Protein AF-A0A7Y5MQQ9-F1 (afdb_monomer)

pLDDT: mean 70.07, std 12.41, range [30.88, 85.69]

Foldseek 3Di:
DPPDDQPDDPVVVVVCCVVQVPDPQKDKDDPVSCCVVANDPHPDDPIDMAGHAPDDDDVCPPPPDDDDPDDADGDPDPDPVNDDDDDDDDPLCPDDPPDDDDPVVVVVVVVVSPPD

Structure (mmCIF, N/CA/C/O backbone):
data_AF-A0A7Y5MQQ9-F1
#
_entry.id   AF-A0A7Y5MQQ9-F1
#
loop_
_atom_site.group_PDB
_atom_site.id
_atom_site.type_symbol
_atom_site.label_atom_id
_atom_site.label_alt_id
_atom_site.label_comp_id
_atom_site.label_asym_id
_atom_site.label_entity_id
_atom_site.label_seq_id
_atom_site.pdbx_PDB_ins_code
_atom_site.Cartn_x
_atom_site.Cartn_y
_atom_site.Cartn_z
_atom_site.occupancy
_atom_site.B_iso_or_equiv
_atom_site.auth_seq_id
_a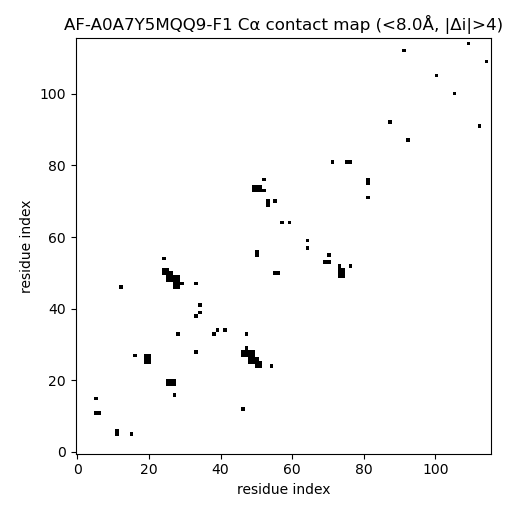tom_site.auth_comp_id
_atom_site.auth_asym_id
_atom_site.auth_atom_id
_atom_site.pdbx_PDB_model_num
ATOM 1 N N . SER A 1 1 ? -13.754 5.312 27.650 1.00 37.84 1 SER A N 1
ATOM 2 C CA . SER A 1 1 ? -13.977 5.168 26.198 1.00 37.84 1 SER A CA 1
ATOM 3 C C . SER A 1 1 ? -14.453 3.748 25.937 1.00 37.84 1 SER A C 1
ATOM 5 O O . SER A 1 1 ? -13.748 2.805 26.267 1.00 37.84 1 SER A O 1
ATOM 7 N N . ASN A 1 2 ? -15.689 3.591 25.457 1.00 30.88 2 ASN A N 1
ATOM 8 C CA . ASN A 1 2 ? -16.357 2.298 25.262 1.00 30.88 2 ASN A CA 1
ATOM 9 C C . ASN A 1 2 ? -15.970 1.663 23.914 1.00 30.88 2 ASN A C 1
ATOM 11 O O . ASN A 1 2 ? -16.808 1.533 23.031 1.00 30.88 2 ASN A O 1
ATOM 15 N N . PHE A 1 3 ? -14.718 1.237 23.748 1.00 37.38 3 PHE A N 1
ATOM 16 C CA . PHE A 1 3 ? -14.369 0.319 22.655 1.00 37.38 3 PHE A CA 1
ATOM 17 C C . PHE A 1 3 ? -14.642 -1.115 23.124 1.00 37.38 3 PHE A C 1
ATOM 19 O O . PHE A 1 3 ? -13.735 -1.876 23.453 1.00 37.38 3 PHE A O 1
ATOM 26 N N . GLY A 1 4 ? -15.931 -1.435 23.270 1.00 35.31 4 GLY A N 1
ATOM 27 C CA . GLY A 1 4 ? -16.397 -2.785 23.570 1.00 35.31 4 GLY A CA 1
ATOM 28 C C . GLY A 1 4 ? -16.095 -3.706 22.392 1.00 35.31 4 GLY A C 1
ATOM 29 O O . GLY A 1 4 ? -16.374 -3.360 21.249 1.00 35.31 4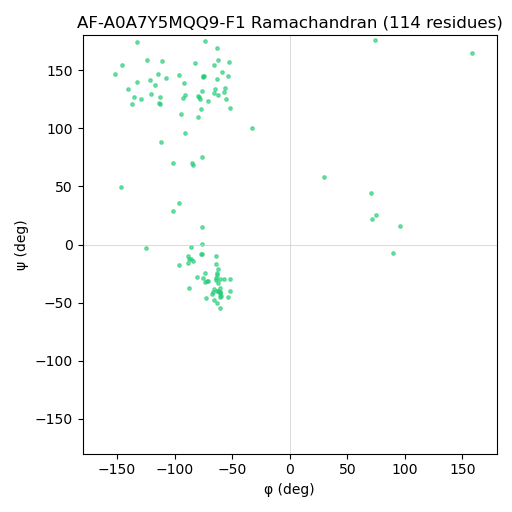 GLY A O 1
ATOM 30 N N . GLN A 1 5 ? -15.493 -4.857 22.681 1.00 43.50 5 GLN A N 1
ATOM 31 C CA . GLN A 1 5 ? -15.155 -5.886 21.703 1.00 43.50 5 GLN A CA 1
ATOM 32 C C . GLN A 1 5 ? -16.380 -6.261 20.855 1.00 43.50 5 GLN A C 1
ATOM 34 O O . GLN A 1 5 ? -17.364 -6.780 21.380 1.00 43.50 5 GLN A O 1
ATOM 39 N N . ILE A 1 6 ? -16.308 -6.021 19.545 1.00 46.91 6 ILE A N 1
ATOM 40 C CA . ILE A 1 6 ? -17.306 -6.491 18.585 1.00 46.91 6 ILE A CA 1
ATOM 41 C C . ILE A 1 6 ? -16.832 -7.857 18.081 1.00 46.91 6 ILE A C 1
ATOM 43 O O . ILE A 1 6 ? -15.981 -7.942 17.200 1.00 46.91 6 ILE A O 1
ATOM 47 N N . TRP A 1 7 ? -17.341 -8.932 18.681 1.00 40.16 7 TRP A N 1
ATOM 48 C CA . TRP A 1 7 ? -17.120 -10.293 18.195 1.00 40.16 7 TRP A CA 1
ATOM 49 C C . TRP A 1 7 ? -18.274 -10.713 17.281 1.00 40.16 7 TRP A C 1
ATOM 51 O O . TRP A 1 7 ? -19.393 -10.881 17.749 1.00 40.16 7 TRP A O 1
ATOM 61 N N . ALA A 1 8 ? -17.957 -10.878 15.993 1.00 42.06 8 ALA A N 1
ATOM 62 C CA . ALA A 1 8 ? -18.537 -11.822 15.029 1.00 42.06 8 ALA A CA 1
ATOM 63 C C . ALA A 1 8 ? -20.016 -12.251 15.209 1.00 42.06 8 ALA A C 1
ATOM 65 O O . ALA A 1 8 ? -20.307 -13.444 15.274 1.00 42.06 8 ALA A O 1
ATOM 66 N N . ASP A 1 9 ? -20.961 -11.308 15.220 1.00 46.31 9 ASP A N 1
ATOM 67 C CA . ASP A 1 9 ? -22.369 -11.576 14.892 1.00 46.31 9 ASP A CA 1
ATOM 68 C C . ASP A 1 9 ? -22.696 -10.973 13.504 1.00 46.31 9 ASP A C 1
ATOM 70 O O . ASP A 1 9 ? -22.183 -9.908 13.171 1.00 46.31 9 ASP A O 1
ATOM 74 N N . PRO A 1 10 ? -23.529 -11.596 12.655 1.00 46.25 10 PRO A N 1
ATOM 75 C CA . PRO A 1 10 ? -23.913 -11.030 11.356 1.00 46.25 10 PRO A CA 1
ATOM 76 C C . PRO A 1 10 ? -24.562 -9.632 11.432 1.00 46.25 10 PRO A C 1
ATOM 78 O O . PRO A 1 10 ? -24.378 -8.820 10.528 1.00 46.25 10 PRO A O 1
ATOM 81 N N . ASN A 1 11 ? -25.257 -9.298 12.528 1.00 50.16 11 ASN A N 1
ATOM 8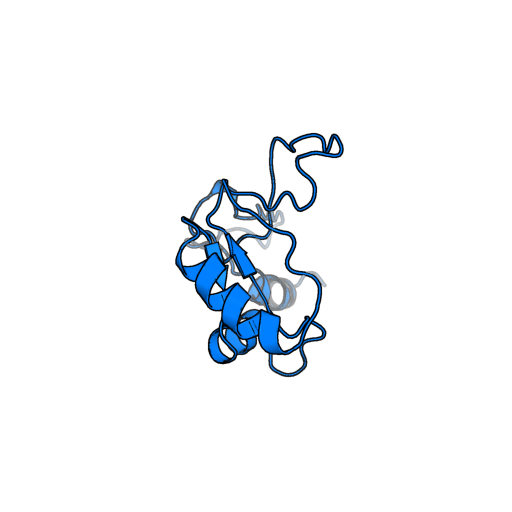2 C CA . ASN A 1 11 ? -25.775 -7.946 12.794 1.00 50.16 11 ASN A CA 1
ATOM 83 C C . ASN A 1 11 ? -24.686 -6.969 13.269 1.00 50.16 11 ASN A C 1
ATOM 85 O O . ASN A 1 11 ? -24.916 -5.761 13.360 1.00 50.16 11 ASN A O 1
ATOM 89 N N . SER A 1 12 ? -23.483 -7.468 13.551 1.00 56.59 12 SER A N 1
ATOM 90 C CA . SER A 1 12 ? -22.341 -6.658 13.951 1.00 56.59 12 SER A CA 1
ATOM 91 C C . SER A 1 12 ? -21.765 -5.873 12.782 1.00 56.59 12 SER A C 1
ATOM 93 O O . SER A 1 12 ? -21.205 -4.817 13.028 1.00 56.59 12 SER A O 1
ATOM 95 N N . LEU A 1 13 ? -21.941 -6.303 11.525 1.00 56.28 13 LEU A N 1
ATOM 96 C CA . LEU A 1 13 ? -21.454 -5.553 10.357 1.00 56.28 13 LEU A CA 1
ATOM 97 C C . LEU A 1 13 ? -22.075 -4.151 10.274 1.00 56.28 13 LEU A C 1
ATOM 99 O O . LEU A 1 13 ? -21.350 -3.174 10.104 1.00 56.28 13 LEU A O 1
ATOM 103 N N . GLY A 1 14 ? -23.388 -4.024 10.497 1.00 58.88 14 GLY A N 1
ATOM 104 C CA . GLY A 1 14 ? -24.061 -2.718 10.539 1.00 58.88 14 GLY A CA 1
ATOM 105 C C . GLY A 1 14 ? -23.537 -1.817 11.663 1.00 58.88 14 GLY A C 1
ATOM 106 O O . GLY A 1 14 ? -23.296 -0.632 11.450 1.00 58.88 14 GLY A O 1
ATOM 107 N N . ARG A 1 15 ? -23.265 -2.397 12.839 1.00 61.81 15 ARG A N 1
ATOM 108 C CA . ARG A 1 15 ? -22.672 -1.674 13.979 1.00 61.81 15 ARG A CA 1
ATOM 109 C C . ARG A 1 15 ? -21.200 -1.334 13.751 1.00 61.81 15 ARG A C 1
ATOM 111 O O . ARG A 1 15 ? -20.731 -0.316 14.238 1.00 61.81 15 ARG A O 1
ATOM 118 N N . ILE A 1 16 ? -20.468 -2.159 13.005 1.00 63.94 16 ILE A N 1
ATOM 119 C CA . ILE A 1 16 ? -19.088 -1.882 12.608 1.00 63.94 16 ILE A CA 1
ATOM 120 C C . ILE A 1 16 ? -19.062 -0.694 11.643 1.00 63.94 16 ILE A C 1
ATOM 122 O O . ILE A 1 16 ? -18.249 0.196 11.840 1.00 63.94 16 ILE A O 1
ATOM 126 N N . HIS A 1 17 ? -19.979 -0.603 10.675 1.00 62.25 17 HIS A N 1
ATOM 127 C CA . HIS A 1 17 ? -20.083 0.587 9.822 1.00 62.25 17 HIS A CA 1
ATOM 128 C C . HIS A 1 17 ? -20.381 1.864 10.618 1.00 62.25 17 HIS A C 1
ATOM 130 O O . HIS A 1 17 ? -19.766 2.894 10.353 1.00 62.25 17 HIS A O 1
ATOM 136 N N . GLU A 1 18 ? -21.268 1.794 11.612 1.00 64.44 18 GLU A N 1
ATOM 137 C CA . GLU A 1 18 ? -21.578 2.919 12.504 1.00 64.44 18 GLU A CA 1
ATOM 138 C C . GLU A 1 18 ? -20.346 3.346 13.324 1.00 64.44 18 GLU A C 1
ATOM 140 O O . GLU A 1 18 ? -19.938 4.503 13.282 1.00 64.44 18 GLU A O 1
ATOM 145 N N . VAL A 1 19 ? -19.677 2.393 13.982 1.00 67.56 19 VAL A N 1
ATOM 146 C CA . VAL A 1 19 ? -18.484 2.658 14.805 1.00 67.56 19 VAL A CA 1
ATOM 147 C C . VAL A 1 19 ? -17.294 3.135 13.965 1.00 67.56 19 VAL A C 1
ATOM 149 O O . VAL A 1 19 ? -16.541 4.004 14.402 1.00 67.56 19 VAL A O 1
ATOM 152 N N . LEU A 1 20 ? -17.102 2.589 12.760 1.00 68.44 20 LEU A N 1
ATOM 153 C CA . LEU A 1 20 ? -16.032 3.017 11.854 1.00 68.44 20 LEU A CA 1
ATOM 154 C C . LEU A 1 20 ? -16.334 4.375 11.212 1.00 68.44 20 LEU A C 1
ATOM 156 O O . LEU A 1 20 ? -15.400 5.134 10.988 1.00 68.44 20 LEU A O 1
ATOM 160 N N . GLY A 1 21 ? -17.604 4.707 10.958 1.00 64.19 21 GLY A N 1
ATOM 161 C CA . GLY A 1 21 ? -18.008 6.024 10.455 1.00 64.19 21 GLY A CA 1
ATOM 162 C C . GLY A 1 21 ? -17.693 7.164 11.428 1.00 64.19 21 GLY A C 1
ATOM 163 O O . GLY A 1 21 ? -17.454 8.293 11.005 1.00 64.19 21 GLY A O 1
ATOM 164 N N . GLU A 1 22 ? -17.633 6.866 12.726 1.00 67.06 22 GLU A N 1
ATOM 165 C CA . GLU A 1 22 ? -17.216 7.808 13.770 1.00 67.06 22 GLU A CA 1
ATOM 166 C C . GLU A 1 22 ? -15.694 7.810 14.014 1.00 67.06 22 GLU A C 1
ATOM 168 O O . GLU A 1 22 ? -15.153 8.737 14.628 1.00 67.06 22 GLU A O 1
ATOM 173 N N . ALA A 1 23 ? -14.977 6.785 13.542 1.00 71.00 23 ALA A N 1
ATOM 174 C CA . ALA A 1 23 ? -13.542 6.650 13.738 1.00 71.00 23 ALA A CA 1
ATOM 175 C C . ALA A 1 23 ? -12.770 7.534 12.747 1.00 71.00 23 ALA A C 1
ATOM 177 O O . ALA A 1 23 ? -12.699 7.274 11.547 1.00 71.00 23 ALA A O 1
ATOM 178 N N . ARG A 1 24 ? -12.141 8.593 13.268 1.00 74.38 24 ARG A N 1
ATOM 179 C CA . ARG A 1 24 ? -11.319 9.506 12.465 1.00 74.38 24 ARG A CA 1
ATOM 180 C C . ARG A 1 24 ? -10.193 8.752 11.752 1.00 74.38 24 ARG A C 1
ATOM 182 O O . ARG A 1 24 ? -9.433 8.029 12.391 1.00 74.38 24 ARG A O 1
ATOM 189 N N . GLY A 1 25 ? -10.061 9.001 10.451 1.00 73.94 25 GLY A N 1
ATOM 190 C CA . GLY A 1 25 ? -9.006 8.430 9.617 1.00 73.94 25 GLY A CA 1
ATOM 191 C C . GLY A 1 25 ? -9.181 6.942 9.333 1.00 73.94 25 GLY A C 1
ATOM 192 O O . GLY A 1 25 ? -8.209 6.258 9.031 1.00 73.94 25 GLY A O 1
ATOM 193 N N . VAL A 1 26 ? -10.403 6.424 9.451 1.00 79.44 26 VAL A N 1
ATOM 194 C CA . VAL A 1 26 ? -10.755 5.049 9.105 1.00 79.44 26 VAL A CA 1
ATOM 195 C C . VAL A 1 26 ? -11.844 5.069 8.040 1.00 7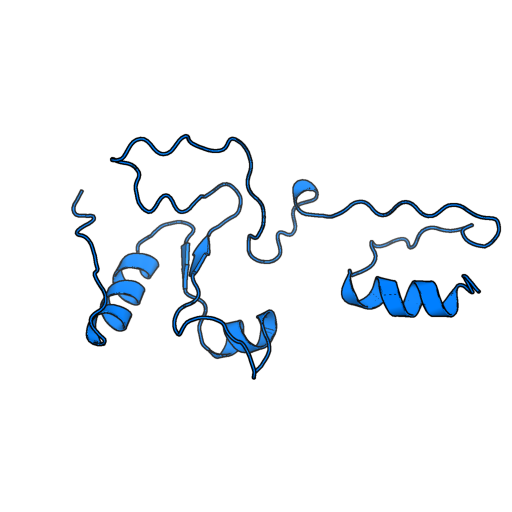9.44 26 VAL A C 1
ATOM 197 O O . VAL A 1 26 ? -12.727 5.921 8.039 1.00 79.44 26 VAL A O 1
ATOM 200 N N . THR A 1 27 ? -11.769 4.150 7.086 1.00 77.81 27 THR A N 1
ATOM 201 C CA . THR A 1 27 ? -12.736 4.037 5.995 1.00 77.81 27 THR A CA 1
ATOM 202 C C . THR A 1 27 ? -13.075 2.574 5.781 1.00 77.81 27 THR A C 1
ATOM 204 O O . THR A 1 27 ? -12.199 1.759 5.496 1.00 77.81 27 THR A O 1
ATOM 207 N N . ALA A 1 28 ? -14.355 2.234 5.918 1.00 76.56 28 ALA A N 1
ATOM 208 C CA . ALA A 1 28 ? -14.867 0.961 5.436 1.00 76.56 28 ALA A CA 1
ATOM 209 C C . ALA A 1 28 ? -15.055 1.065 3.919 1.00 76.56 28 ALA A C 1
ATOM 211 O O . ALA A 1 28 ? -15.718 1.988 3.445 1.00 76.56 28 ALA A O 1
ATOM 212 N N . LEU A 1 29 ? -14.456 0.149 3.164 1.00 72.38 29 LEU A N 1
ATOM 213 C CA . LEU A 1 29 ? -14.649 0.083 1.720 1.00 72.38 29 LEU A CA 1
ATOM 214 C C . LEU A 1 29 ? -15.974 -0.619 1.433 1.00 72.38 29 LEU A C 1
ATOM 216 O O . LEU A 1 29 ? -16.217 -1.715 1.942 1.00 72.38 29 LEU A O 1
ATOM 220 N N . ASP A 1 30 ? -16.823 0.008 0.622 1.00 70.25 30 ASP A N 1
ATOM 221 C CA . ASP A 1 30 ? -18.022 -0.647 0.109 1.00 70.25 30 ASP A CA 1
ATOM 222 C C . ASP A 1 30 ? -17.675 -1.684 -0.976 1.00 70.25 30 ASP A C 1
ATOM 224 O O . ASP A 1 30 ? -16.520 -1.853 -1.376 1.00 70.25 30 ASP A O 1
ATOM 228 N N . THR A 1 31 ? -18.686 -2.415 -1.448 1.00 64.88 31 THR A N 1
ATOM 229 C CA . THR A 1 31 ? -18.505 -3.475 -2.448 1.00 64.88 31 THR A CA 1
ATOM 230 C C . THR A 1 31 ? -17.963 -2.949 -3.780 1.00 64.88 31 THR A C 1
ATOM 232 O O . THR A 1 31 ? -17.185 -3.655 -4.416 1.00 64.88 31 THR A O 1
ATOM 235 N N . ALA A 1 32 ? -18.318 -1.724 -4.182 1.00 64.69 32 ALA A N 1
ATOM 236 C CA . ALA A 1 32 ? -17.859 -1.134 -5.438 1.00 64.69 32 ALA A CA 1
ATOM 237 C C . ALA A 1 32 ? -16.378 -0.741 -5.349 1.00 64.69 32 ALA A C 1
ATOM 239 O O . ALA A 1 32 ? -15.580 -1.122 -6.202 1.00 64.69 32 ALA A O 1
ATOM 240 N N . ALA A 1 33 ? -15.977 -0.083 -4.260 1.00 67.19 33 ALA A N 1
ATOM 241 C CA . ALA A 1 33 ? -14.575 0.186 -3.979 1.00 67.19 33 ALA A CA 1
ATOM 242 C C . ALA A 1 33 ? -13.785 -1.128 -3.848 1.00 67.19 33 ALA A C 1
ATOM 244 O O . ALA A 1 33 ? -12.704 -1.264 -4.408 1.00 67.19 33 ALA A O 1
ATOM 245 N N . ARG A 1 34 ? -14.325 -2.144 -3.166 1.00 69.12 34 ARG A N 1
ATOM 246 C CA . ARG A 1 34 ? -13.677 -3.460 -3.054 1.00 69.12 34 ARG A CA 1
ATOM 247 C C . ARG A 1 34 ? -13.331 -4.053 -4.422 1.00 69.12 34 ARG A C 1
ATOM 249 O O . ARG A 1 34 ? -12.232 -4.575 -4.583 1.00 69.12 34 ARG A O 1
ATOM 256 N N . GLU A 1 35 ? -14.250 -3.993 -5.378 1.00 72.56 35 GLU A N 1
ATOM 257 C CA . GLU A 1 35 ? -14.033 -4.534 -6.723 1.00 72.56 35 GLU A CA 1
ATOM 258 C C . GLU A 1 35 ? -12.958 -3.759 -7.491 1.00 72.56 35 GLU A C 1
ATOM 260 O O . GLU A 1 35 ? -1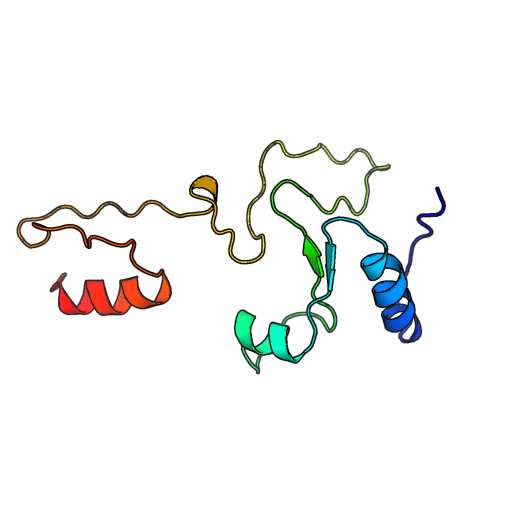2.089 -4.389 -8.096 1.00 72.56 35 GLU A O 1
ATOM 265 N N . ASP A 1 36 ? -12.939 -2.429 -7.383 1.00 74.31 36 ASP A N 1
ATOM 266 C CA . ASP A 1 36 ? -11.900 -1.587 -7.992 1.00 74.31 36 ASP A CA 1
ATOM 267 C C . ASP A 1 36 ? -10.493 -1.913 -7.463 1.00 74.31 36 ASP A C 1
ATOM 269 O O . ASP A 1 36 ? -9.513 -1.890 -8.210 1.00 74.31 36 ASP A O 1
ATOM 273 N N . TRP A 1 37 ? -10.380 -2.226 -6.170 1.00 70.31 37 TRP A N 1
ATOM 274 C CA . TRP A 1 37 ? -9.093 -2.476 -5.516 1.00 70.31 37 TRP A CA 1
ATOM 275 C C . TRP A 1 37 ? -8.614 -3.926 -5.617 1.00 70.31 37 TRP A C 1
ATOM 277 O O . TRP A 1 37 ? -7.413 -4.170 -5.741 1.00 70.31 37 TRP A O 1
ATOM 287 N N . PHE A 1 38 ? -9.533 -4.887 -5.529 1.00 74.31 38 PHE A N 1
ATOM 288 C CA . PHE A 1 38 ? -9.209 -6.298 -5.303 1.00 74.31 38 PHE A CA 1
ATOM 289 C C . PHE A 1 38 ? -9.781 -7.247 -6.362 1.00 74.31 38 PHE A C 1
ATOM 291 O O . PHE A 1 38 ? -9.520 -8.450 -6.302 1.00 74.31 38 PHE A O 1
ATOM 298 N N . GLY A 1 39 ? -10.545 -6.731 -7.327 1.00 72.00 39 GLY A N 1
ATOM 299 C CA . GLY A 1 39 ? -11.250 -7.530 -8.323 1.00 72.00 39 GLY A CA 1
ATOM 300 C C . GLY A 1 39 ? -12.482 -8.255 -7.768 1.00 72.00 39 GLY A C 1
ATOM 301 O O . GLY A 1 39 ? -12.792 -8.218 -6.576 1.00 72.00 39 GLY A O 1
ATOM 302 N N . THR A 1 40 ? -13.208 -8.933 -8.658 1.00 67.25 40 THR A N 1
ATOM 303 C CA . THR A 1 40 ? -14.490 -9.595 -8.353 1.00 67.25 40 THR A CA 1
ATOM 304 C C . THR A 1 40 ? -14.331 -10.962 -7.680 1.00 67.25 40 THR A C 1
ATOM 306 O O . THR A 1 40 ? -15.193 -11.364 -6.903 1.00 67.25 40 THR A O 1
ATOM 309 N N . GLU A 1 41 ? -13.220 -11.667 -7.923 1.00 65.75 41 GLU A N 1
ATOM 310 C CA . GLU A 1 41 ? -12.920 -13.005 -7.369 1.00 65.75 41 GLU A CA 1
ATOM 311 C C . GLU A 1 41 ? -12.050 -12.945 -6.105 1.00 65.75 41 GLU A C 1
ATOM 313 O O . GLU A 1 41 ? -11.142 -13.749 -5.888 1.00 65.75 41 GLU A O 1
ATOM 318 N N . SER A 1 42 ? -12.268 -11.929 -5.281 1.00 60.47 42 SER A N 1
ATOM 319 C CA . SER A 1 42 ? -11.342 -11.620 -4.205 1.00 60.47 42 SER A CA 1
ATOM 320 C C . SER A 1 42 ? -11.543 -12.562 -3.005 1.00 60.47 42 SER A C 1
ATOM 322 O O . SER A 1 42 ? -12.649 -12.715 -2.490 1.00 60.47 42 SER A O 1
ATOM 324 N N . ALA A 1 43 ? -10.464 -13.209 -2.548 1.00 69.44 43 ALA A N 1
ATOM 325 C CA . ALA A 1 43 ? -10.454 -14.091 -1.370 1.00 69.44 43 ALA A CA 1
ATOM 326 C C . ALA A 1 43 ? -10.473 -13.316 -0.034 1.00 69.44 43 ALA A C 1
ATOM 328 O O . ALA A 1 43 ? -10.125 -13.858 1.017 1.00 69.44 43 ALA A O 1
ATOM 329 N N . TYR A 1 44 ? -10.804 -12.025 -0.079 1.00 68.69 44 TYR A N 1
ATOM 330 C CA . TYR A 1 44 ? -10.834 -11.158 1.091 1.00 68.69 44 TYR A CA 1
ATOM 331 C C . TYR A 1 44 ? -12.154 -11.328 1.845 1.00 68.69 44 TYR A C 1
ATOM 333 O O . TYR A 1 44 ? -13.158 -11.761 1.284 1.00 68.69 44 TYR A O 1
ATOM 341 N N . GLY A 1 45 ? -12.135 -11.003 3.139 1.00 69.19 45 GLY A N 1
ATOM 342 C CA . GLY A 1 45 ? -13.324 -11.087 3.984 1.00 69.19 45 GLY A CA 1
ATOM 343 C C . GLY A 1 45 ? -14.440 -10.137 3.543 1.00 69.19 45 GLY A C 1
ATOM 344 O O . GLY A 1 45 ? -14.230 -9.224 2.745 1.00 69.19 45 GLY A O 1
ATOM 345 N N . ASP A 1 46 ? -15.622 -10.326 4.129 1.00 71.31 46 ASP A N 1
ATOM 346 C CA . ASP A 1 46 ? -16.839 -9.568 3.797 1.00 71.31 46 ASP A CA 1
ATOM 347 C C . ASP A 1 46 ? -16.743 -8.066 4.117 1.00 71.31 46 ASP A C 1
ATOM 349 O O . ASP A 1 46 ? -17.534 -7.267 3.620 1.00 71.31 46 ASP A O 1
ATOM 353 N N . LEU A 1 47 ? -15.770 -7.676 4.945 1.00 73.12 47 LEU A N 1
ATOM 354 C CA . LEU A 1 47 ? -15.502 -6.299 5.329 1.00 73.12 47 LEU A CA 1
ATOM 355 C C . LEU A 1 47 ? -14.025 -5.976 5.112 1.00 73.12 47 LEU A C 1
ATOM 357 O O . LEU A 1 47 ? -13.146 -6.620 5.688 1.00 73.12 47 LEU A O 1
ATOM 361 N N . ILE A 1 48 ? -13.767 -4.917 4.346 1.00 77.25 48 ILE A N 1
ATOM 362 C CA . ILE A 1 48 ? -12.434 -4.341 4.200 1.00 77.25 48 ILE A CA 1
ATOM 363 C C . ILE A 1 48 ? -12.430 -2.962 4.838 1.00 77.25 48 ILE A C 1
ATOM 365 O O . ILE A 1 48 ? -13.260 -2.107 4.530 1.00 77.25 48 ILE A O 1
ATOM 369 N N . VAL A 1 49 ? -11.472 -2.755 5.733 1.00 80.69 49 VAL A N 1
ATOM 370 C CA . VAL A 1 49 ? -11.277 -1.488 6.428 1.00 80.69 49 VAL A CA 1
ATOM 371 C C . VAL A 1 49 ? -9.880 -0.986 6.115 1.00 80.69 49 VAL A C 1
ATOM 373 O O . VAL A 1 49 ? -8.896 -1.707 6.275 1.00 80.69 49 VAL A O 1
ATOM 376 N N . ALA A 1 50 ? -9.805 0.263 5.690 1.00 81.75 50 ALA A N 1
ATOM 377 C CA . ALA A 1 50 ? -8.569 0.990 5.500 1.00 81.75 50 ALA A CA 1
ATOM 378 C C . ALA A 1 50 ? -8.442 2.094 6.548 1.00 81.75 50 ALA A C 1
ATOM 380 O O . ALA A 1 50 ? -9.431 2.553 7.118 1.00 81.75 50 ALA A O 1
ATOM 381 N N . CYS A 1 51 ? -7.215 2.536 6.787 1.00 82.75 51 CYS A N 1
ATOM 382 C CA . CYS A 1 51 ? -6.943 3.729 7.574 1.00 82.75 51 CYS A CA 1
ATOM 383 C C . CYS A 1 51 ? -6.107 4.720 6.764 1.00 82.75 51 CYS A C 1
ATOM 385 O O . CYS A 1 51 ? -5.453 4.342 5.788 1.00 82.75 51 CYS A O 1
ATOM 387 N N . GLU A 1 52 ? -6.162 5.987 7.162 1.00 82.94 52 GLU A N 1
ATOM 388 C CA . GLU A 1 52 ? -5.281 7.035 6.661 1.00 82.94 52 GLU A CA 1
ATOM 389 C C . GLU A 1 52 ? -3.820 6.679 6.945 1.00 82.94 52 GLU A C 1
ATOM 391 O O . GLU A 1 52 ? -3.487 6.053 7.958 1.00 82.94 52 GLU A O 1
ATOM 396 N N . GLU A 1 53 ? -2.933 7.114 6.055 1.00 83.69 53 GLU A N 1
ATOM 397 C CA . GLU A 1 53 ? -1.501 6.904 6.220 1.00 83.69 53 GLU A CA 1
ATOM 398 C C . GLU A 1 53 ? -1.000 7.472 7.556 1.00 83.69 53 GLU A C 1
ATOM 400 O O . GLU A 1 53 ? -1.345 8.581 7.964 1.00 83.69 53 GLU A O 1
ATOM 405 N N . GLY A 1 54 ? -0.185 6.681 8.256 1.00 82.31 54 GLY A N 1
ATOM 406 C CA . GLY A 1 54 ? 0.324 7.012 9.590 1.00 82.31 54 GLY A CA 1
ATOM 407 C C . GLY A 1 54 ? -0.569 6.537 10.741 1.00 82.31 54 GLY A C 1
ATOM 408 O O . GLY A 1 54 ? -0.144 6.594 11.895 1.00 82.31 54 GLY A O 1
ATOM 409 N N . THR A 1 55 ? -1.762 6.013 10.449 1.00 82.88 55 THR A N 1
ATOM 410 C CA . THR A 1 55 ? -2.639 5.357 11.431 1.00 82.88 55 THR A CA 1
ATOM 411 C C . THR A 1 55 ? -2.434 3.843 11.393 1.00 82.88 55 THR A C 1
ATOM 413 O O . THR A 1 55 ? -2.176 3.277 10.346 1.00 82.88 55 THR A O 1
ATOM 416 N N . VAL A 1 56 ? -2.536 3.135 12.520 1.00 80.50 56 VAL A N 1
ATOM 417 C CA . VAL A 1 56 ? -2.405 1.665 12.533 1.00 80.50 56 VAL A CA 1
ATOM 418 C C . VAL A 1 56 ? -3.522 1.017 13.334 1.00 80.50 56 VAL A C 1
ATOM 420 O O . VAL A 1 56 ? -3.884 1.484 14.416 1.00 80.50 56 VAL A O 1
ATOM 423 N N . PHE A 1 57 ? -4.041 -0.105 12.836 1.00 79.19 57 PHE A N 1
ATOM 424 C CA . PHE A 1 57 ? -4.960 -0.934 13.606 1.00 79.19 57 PHE A CA 1
ATOM 425 C C . PHE A 1 57 ? -4.176 -1.754 14.631 1.00 79.19 57 PHE A C 1
ATOM 427 O O . PHE A 1 57 ? -3.362 -2.607 14.284 1.00 79.19 57 PHE A O 1
ATOM 434 N N . SER A 1 58 ? -4.437 -1.504 15.915 1.00 77.38 58 SER A N 1
ATOM 435 C CA . SER A 1 58 ? -3.893 -2.291 17.021 1.00 77.38 58 SER A CA 1
ATOM 436 C C . SER A 1 58 ? -5.036 -3.054 17.695 1.00 77.38 58 SER A C 1
ATOM 438 O O . SER A 1 58 ? -5.633 -2.545 18.646 1.00 77.38 58 SER A O 1
ATOM 440 N N . PRO A 1 59 ? -5.374 -4.270 17.222 1.00 68.69 59 PRO A N 1
ATOM 441 C CA . PRO A 1 59 ? -6.516 -5.034 17.736 1.00 68.69 59 PRO A CA 1
ATOM 442 C C . PRO A 1 59 ? -6.360 -5.430 19.209 1.00 68.69 59 PRO A C 1
ATOM 444 O O . PRO A 1 59 ? -7.300 -5.918 19.829 1.00 68.69 59 PRO A O 1
ATOM 447 N N . ASN A 1 60 ? -5.169 -5.235 19.780 1.00 69.19 60 ASN A N 1
ATOM 448 C CA . ASN A 1 60 ? -4.843 -5.716 21.105 1.00 69.19 60 ASN A CA 1
ATOM 449 C C . ASN A 1 60 ? -3.890 -4.788 21.863 1.00 69.19 60 ASN A C 1
ATOM 451 O O . ASN A 1 60 ? -2.878 -5.215 22.422 1.00 69.19 60 ASN A O 1
ATOM 455 N N . HIS A 1 61 ? -4.224 -3.497 21.874 1.00 58.38 61 HIS A N 1
ATOM 456 C CA . HIS A 1 61 ? -3.439 -2.460 22.546 1.00 58.38 61 HIS A CA 1
ATOM 457 C C . HIS A 1 61 ? -3.118 -2.800 24.019 1.00 58.38 61 HIS A C 1
ATOM 459 O O . HIS A 1 61 ? -2.062 -2.430 24.524 1.00 58.38 61 HIS A O 1
ATOM 465 N N . PHE A 1 62 ? -3.989 -3.560 24.696 1.00 62.53 62 PHE A N 1
ATOM 466 C CA . PHE A 1 62 ? -3.841 -3.923 26.111 1.00 62.53 62 PHE A CA 1
ATOM 467 C C . PHE A 1 62 ? -3.040 -5.209 26.382 1.00 62.53 62 PHE A C 1
ATOM 469 O O . PHE A 1 62 ? -2.695 -5.451 27.535 1.00 62.53 62 PHE A O 1
ATOM 476 N N . GLN A 1 63 ? -2.708 -6.024 25.372 1.00 65.56 63 GLN A N 1
ATOM 477 C CA . GLN A 1 63 ? -1.906 -7.251 25.560 1.00 65.56 63 GLN A CA 1
ATOM 478 C C . GLN A 1 63 ? -0.434 -7.076 25.154 1.00 65.56 63 GLN A C 1
ATOM 480 O O . GLN A 1 63 ? 0.235 -8.032 24.772 1.00 65.56 63 GLN A O 1
ATOM 485 N N . GLY A 1 64 ? 0.094 -5.853 25.256 1.00 59.19 64 GLY A N 1
ATOM 486 C CA . GLY A 1 64 ? 1.534 -5.609 25.130 1.00 59.19 64 GLY A CA 1
ATOM 487 C C . GLY A 1 64 ? 2.077 -5.687 23.703 1.00 59.19 64 GLY A C 1
ATOM 488 O O . GLY A 1 64 ? 3.266 -5.944 23.515 1.00 59.19 64 GLY A O 1
ATOM 489 N N . GLY A 1 65 ? 1.234 -5.453 22.692 1.00 66.94 65 GLY A N 1
ATOM 490 C CA . GLY A 1 65 ? 1.701 -5.284 21.319 1.00 66.94 65 GLY A CA 1
ATOM 491 C C . GLY A 1 65 ? 2.741 -4.165 21.245 1.00 66.94 65 GLY A C 1
ATOM 492 O O . GLY A 1 65 ? 2.486 -3.043 21.683 1.00 66.94 65 GLY A O 1
ATOM 493 N N . SER A 1 66 ? 3.925 -4.462 20.709 1.00 69.25 66 SER A N 1
ATOM 494 C CA . SER A 1 66 ? 4.937 -3.428 20.487 1.00 69.25 66 SER A CA 1
ATOM 495 C C . SER A 1 66 ? 4.484 -2.531 19.335 1.00 69.25 66 SER A C 1
ATOM 497 O O . SER A 1 66 ? 4.230 -3.053 18.246 1.00 69.25 66 SER A O 1
ATOM 499 N N . PRO A 1 67 ? 4.373 -1.205 19.530 1.00 70.94 67 PRO A N 1
ATOM 500 C CA . PRO A 1 67 ? 4.051 -0.317 18.428 1.00 70.94 67 PRO A CA 1
ATOM 501 C C . PRO A 1 67 ? 5.163 -0.405 17.382 1.00 70.94 67 PRO A C 1
ATOM 503 O O . PRO A 1 67 ? 6.349 -0.269 17.699 1.00 70.94 67 PRO A O 1
ATOM 506 N N . VAL A 1 68 ? 4.786 -0.642 16.128 1.00 78.88 68 VAL A N 1
ATOM 507 C CA . VAL A 1 68 ? 5.727 -0.522 15.016 1.00 78.88 68 VAL A CA 1
ATOM 508 C C . VAL A 1 68 ? 5.980 0.953 14.728 1.00 78.88 68 VAL A C 1
ATOM 510 O O . VAL A 1 68 ? 5.090 1.790 14.864 1.00 78.88 68 VAL A O 1
ATOM 513 N N . ARG A 1 69 ? 7.210 1.279 14.330 1.00 81.38 69 ARG A N 1
ATOM 514 C CA . ARG A 1 69 ? 7.591 2.654 13.969 1.00 81.38 69 ARG A CA 1
ATOM 515 C C . ARG A 1 69 ? 7.295 3.003 12.510 1.00 81.38 69 ARG A C 1
ATOM 517 O O . ARG A 1 69 ? 7.370 4.169 12.151 1.00 81.38 69 ARG A O 1
ATOM 524 N N . GLY A 1 70 ? 6.980 2.007 11.686 1.00 84.00 70 GLY A N 1
ATOM 525 C CA . GLY A 1 70 ? 6.617 2.173 10.284 1.00 84.00 70 GLY A CA 1
ATOM 526 C C . GLY A 1 70 ? 5.688 1.049 9.839 1.00 84.00 70 GLY A C 1
ATOM 527 O O . GLY A 1 70 ? 5.791 -0.075 10.334 1.00 84.00 70 GLY A O 1
ATOM 528 N N . MET A 1 71 ? 4.773 1.372 8.930 1.00 85.62 71 MET A N 1
ATOM 529 C CA . MET A 1 71 ? 3.813 0.441 8.345 1.00 85.62 71 MET A CA 1
ATOM 530 C C . MET A 1 71 ? 3.549 0.832 6.888 1.00 85.62 71 MET A C 1
ATOM 532 O O . MET A 1 71 ? 3.729 1.989 6.520 1.00 85.62 71 MET A O 1
ATOM 536 N N . HIS A 1 72 ? 3.145 -0.138 6.074 1.00 85.69 72 HIS A N 1
ATOM 537 C CA . HIS A 1 72 ? 2.751 0.029 4.676 1.00 85.69 72 HIS A CA 1
ATOM 538 C C . HIS A 1 72 ? 1.427 -0.710 4.425 1.00 85.69 72 HIS A C 1
ATOM 540 O O . HIS A 1 72 ? 0.963 -1.455 5.288 1.00 85.69 72 HIS A O 1
ATOM 546 N N . GLY A 1 73 ? 0.847 -0.564 3.231 1.00 83.56 73 GLY A N 1
ATOM 547 C CA . GLY A 1 73 ? -0.415 -1.228 2.863 1.00 83.56 73 GLY A CA 1
ATOM 548 C C . GLY A 1 73 ? -1.670 -0.374 3.063 1.00 83.56 73 GLY A C 1
ATOM 549 O O . GLY A 1 73 ? -2.775 -0.906 3.071 1.00 83.56 73 GLY A O 1
ATOM 550 N N . TYR A 1 74 ? -1.502 0.940 3.214 1.00 84.75 74 TYR A N 1
ATOM 551 C CA . TYR A 1 74 ? -2.591 1.910 3.117 1.00 84.75 74 TYR A CA 1
ATOM 552 C C . TYR A 1 74 ? -3.211 1.902 1.711 1.00 84.75 74 TYR A C 1
ATOM 554 O O . TYR A 1 74 ? -2.561 1.498 0.741 1.00 84.75 74 TYR A O 1
ATOM 562 N N . LEU A 1 75 ? -4.450 2.390 1.587 1.00 77.50 75 LEU A N 1
ATOM 563 C CA . LEU A 1 75 ? -5.021 2.742 0.278 1.00 77.50 75 LEU A CA 1
ATOM 564 C C . LEU A 1 75 ? -4.072 3.700 -0.443 1.00 77.50 75 LEU A C 1
ATOM 566 O O . LEU A 1 75 ? -3.444 4.495 0.253 1.00 77.50 75 LEU A O 1
ATOM 570 N N . ARG A 1 76 ? -3.959 3.599 -1.788 1.00 67.88 76 ARG A N 1
ATOM 571 C CA . ARG A 1 76 ? -2.954 4.313 -2.622 1.00 67.88 76 ARG A CA 1
ATOM 572 C C . ARG A 1 76 ? -2.654 5.666 -2.019 1.00 67.88 76 ARG A C 1
ATOM 574 O O . ARG A 1 76 ? -3.412 6.620 -2.177 1.00 67.88 76 ARG A O 1
ATOM 581 N N . SER A 1 77 ? -1.531 5.705 -1.328 1.00 66.81 77 SER A N 1
ATOM 582 C CA . SER A 1 77 ? -1.051 6.947 -0.804 1.00 66.81 77 SER A CA 1
ATOM 583 C C . SER A 1 77 ? -0.444 7.722 -1.965 1.00 66.81 77 SER A C 1
ATOM 585 O O . SER A 1 77 ? 0.329 7.191 -2.768 1.00 66.81 77 SER A O 1
ATOM 587 N N . GLU A 1 78 ? -0.828 8.987 -2.067 1.00 68.94 78 GLU A N 1
ATOM 588 C CA . GLU A 1 78 ? -0.219 9.909 -3.016 1.00 68.94 78 GLU A CA 1
ATOM 589 C C . GLU A 1 78 ? 1.160 10.389 -2.541 1.00 68.94 78 GLU A C 1
ATOM 591 O O . GLU A 1 78 ? 1.884 11.021 -3.323 1.00 68.94 78 GLU A O 1
ATOM 596 N N . THR A 1 79 ? 1.549 10.062 -1.301 1.00 74.56 79 THR A N 1
ATOM 597 C CA . THR A 1 79 ? 2.839 10.438 -0.725 1.00 74.56 79 THR A CA 1
ATOM 598 C C . THR A 1 79 ? 3.983 9.752 -1.461 1.00 74.56 79 THR A C 1
ATOM 600 O O . THR A 1 79 ? 3.831 8.725 -2.131 1.00 74.56 79 THR A O 1
ATOM 603 N N . VAL A 1 80 ? 5.158 10.372 -1.410 1.00 73.81 80 VAL A N 1
ATOM 604 C CA . VAL A 1 80 ? 6.353 9.842 -2.077 1.00 73.81 80 VAL A CA 1
ATOM 605 C C . VAL A 1 80 ? 6.910 8.657 -1.286 1.00 73.81 80 VAL A C 1
ATOM 607 O O . VAL A 1 80 ? 7.466 7.730 -1.867 1.00 73.81 80 VAL A O 1
ATOM 610 N N . GLU A 1 81 ? 6.699 8.658 0.026 1.00 78.88 81 GLU A N 1
ATOM 611 C CA . GLU A 1 81 ? 7.137 7.673 1.009 1.00 78.88 81 GLU A CA 1
ATOM 612 C C . GLU A 1 81 ? 6.508 6.295 0.782 1.00 78.88 81 GLU A C 1
ATOM 614 O O . GLU A 1 81 ? 7.135 5.272 1.056 1.00 78.88 81 GLU A O 1
ATOM 619 N N . SER A 1 82 ? 5.294 6.265 0.234 1.00 78.50 82 SER A N 1
ATOM 620 C CA . SER A 1 82 ? 4.573 5.035 -0.092 1.00 78.50 82 SER A CA 1
ATOM 621 C C . SER A 1 82 ? 4.923 4.455 -1.472 1.00 78.50 82 SER A C 1
ATOM 623 O O . SER A 1 82 ? 4.408 3.399 -1.850 1.00 78.50 82 SER A O 1
ATOM 625 N N . ARG A 1 83 ? 5.795 5.115 -2.249 1.00 83.25 83 ARG A N 1
ATOM 626 C CA . ARG A 1 83 ? 6.179 4.670 -3.598 1.00 83.25 83 ARG A CA 1
ATOM 627 C C . ARG A 1 83 ? 7.423 3.791 -3.555 1.00 83.25 83 ARG A C 1
ATOM 629 O O . ARG A 1 83 ? 8.402 4.089 -2.877 1.00 83.25 83 ARG A O 1
ATOM 636 N N . ALA A 1 84 ? 7.413 2.726 -4.350 1.00 84.31 84 ALA A N 1
ATOM 637 C CA . ALA A 1 84 ? 8.596 1.900 -4.555 1.00 84.31 84 ALA A CA 1
ATOM 638 C C . ALA A 1 84 ? 9.608 2.601 -5.478 1.00 84.31 84 ALA A C 1
ATOM 640 O O . ALA A 1 84 ? 9.233 3.274 -6.440 1.00 84.31 84 ALA A O 1
ATOM 641 N N 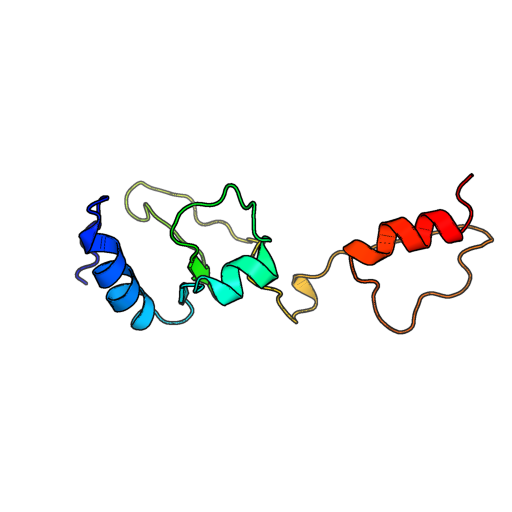. LEU A 1 85 ? 10.901 2.391 -5.218 1.00 85.25 85 LEU A N 1
ATOM 642 C CA . LEU A 1 85 ? 11.983 2.812 -6.106 1.00 85.25 85 LEU A CA 1
ATOM 643 C C . LEU A 1 85 ? 12.355 1.669 -7.058 1.00 85.25 85 LEU A C 1
ATOM 645 O O . LEU A 1 85 ? 12.700 0.575 -6.614 1.00 85.25 85 LEU A O 1
ATOM 649 N N . CYS A 1 86 ? 12.346 1.941 -8.363 1.00 80.88 86 CYS A N 1
ATOM 650 C CA . CYS A 1 86 ? 12.833 1.026 -9.393 1.00 80.88 86 CYS A CA 1
ATOM 651 C C . CYS A 1 86 ? 14.077 1.625 -10.062 1.00 80.88 86 CYS A C 1
ATOM 653 O O . CYS A 1 86 ? 14.020 2.730 -10.599 1.00 80.88 86 CYS A O 1
ATOM 655 N N . ILE A 1 87 ? 15.200 0.903 -10.025 1.00 83.00 87 ILE A N 1
ATOM 656 C CA . ILE A 1 87 ? 16.452 1.305 -10.678 1.00 83.00 87 ILE A CA 1
ATOM 657 C C . ILE A 1 87 ? 16.734 0.323 -11.812 1.00 83.00 87 ILE A C 1
ATOM 659 O O . ILE A 1 87 ? 16.899 -0.872 -11.573 1.00 83.00 87 ILE A O 1
ATOM 663 N N . LEU A 1 88 ? 16.823 0.840 -13.036 1.00 77.56 88 LEU A N 1
ATOM 664 C CA . LEU A 1 88 ? 17.178 0.084 -14.236 1.00 77.56 88 LEU A CA 1
ATOM 665 C C . LEU A 1 88 ? 18.484 0.640 -14.807 1.00 77.56 88 LEU A C 1
ATOM 667 O O . LEU A 1 88 ? 18.672 1.854 -14.863 1.00 77.56 88 LEU A O 1
ATOM 671 N N . SER A 1 89 ? 19.392 -0.239 -15.225 1.00 79.31 89 SER A N 1
ATOM 672 C CA . SER A 1 89 ? 20.686 0.147 -15.788 1.00 79.31 89 SER A CA 1
ATOM 673 C C . SER A 1 89 ? 21.053 -0.762 -16.951 1.00 79.31 89 SER A C 1
ATOM 675 O O . SER A 1 89 ? 20.907 -1.981 -16.872 1.00 79.31 89 SER A O 1
ATOM 677 N N . GLY A 1 90 ? 21.507 -0.162 -18.049 1.00 78.94 90 GLY A N 1
ATOM 678 C CA . GLY A 1 90 ? 21.894 -0.873 -19.260 1.00 78.94 90 GLY A CA 1
ATOM 679 C C . GLY A 1 90 ? 21.863 0.031 -20.495 1.00 78.94 90 GLY A C 1
ATOM 680 O O . GLY A 1 90 ? 21.265 1.107 -20.466 1.00 78.94 90 GLY A O 1
ATOM 681 N N . PRO A 1 91 ? 22.483 -0.392 -21.608 1.00 74.81 91 PRO A N 1
ATOM 682 C CA . PRO A 1 91 ? 22.627 0.433 -22.810 1.00 74.81 91 PRO A CA 1
ATOM 683 C C . PRO A 1 91 ? 21.293 0.838 -23.462 1.00 74.81 91 PRO A C 1
ATOM 685 O O . PRO A 1 91 ? 21.273 1.829 -24.199 1.00 74.81 91 PRO A O 1
ATOM 688 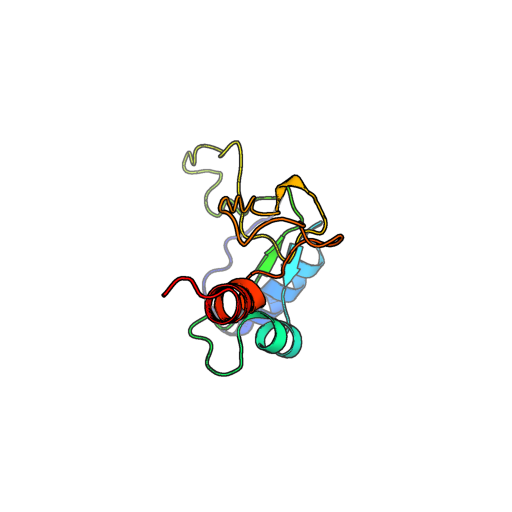N N . GLY A 1 92 ? 20.206 0.104 -23.183 1.00 71.50 92 GLY A N 1
ATOM 689 C CA . GLY A 1 92 ? 18.835 0.401 -23.619 1.00 71.50 92 GLY A CA 1
ATOM 690 C C . GLY A 1 92 ? 18.035 1.322 -22.685 1.00 71.50 92 GLY A C 1
ATOM 691 O O . GLY A 1 92 ? 17.008 1.850 -23.095 1.00 71.50 92 GLY A O 1
ATOM 692 N N . PHE A 1 93 ? 18.513 1.582 -21.465 1.00 75.31 93 PHE A N 1
ATOM 693 C CA . PHE A 1 93 ? 17.827 2.406 -20.461 1.00 75.31 93 PHE A CA 1
ATOM 694 C C . PHE A 1 93 ? 18.448 3.807 -20.414 1.00 75.31 93 PHE A C 1
ATOM 696 O O . PHE A 1 93 ? 19.171 4.157 -19.485 1.00 75.31 93 PHE A O 1
ATOM 703 N N . ARG A 1 94 ? 18.233 4.600 -21.473 1.00 66.75 94 ARG A N 1
ATOM 704 C CA . ARG A 1 94 ? 18.861 5.931 -21.634 1.00 66.75 94 ARG A CA 1
ATOM 705 C C . ARG A 1 94 ? 17.993 7.101 -21.171 1.00 66.75 94 ARG A C 1
ATOM 707 O O . ARG A 1 94 ? 18.522 8.185 -20.953 1.00 66.75 94 ARG A O 1
ATOM 714 N N . GLN A 1 95 ? 16.687 6.890 -21.025 1.00 67.75 95 GLN A N 1
ATOM 715 C CA . GLN A 1 95 ? 15.750 7.884 -20.508 1.00 67.75 95 GLN A CA 1
ATOM 716 C C . GLN A 1 95 ? 14.813 7.227 -19.503 1.00 67.75 95 GLN A C 1
ATOM 718 O O . GLN A 1 95 ? 14.184 6.212 -19.797 1.00 67.75 95 GLN A O 1
ATOM 723 N N . LEU A 1 96 ? 14.741 7.823 -18.316 1.00 65.88 96 LEU A N 1
ATOM 724 C CA . LEU A 1 96 ? 13.689 7.527 -17.357 1.00 65.88 96 LEU A CA 1
ATOM 725 C C . LEU A 1 96 ? 12.399 8.213 -17.831 1.00 65.88 96 LEU A C 1
ATOM 727 O O . LEU A 1 96 ? 12.476 9.314 -18.384 1.00 65.88 96 LEU A O 1
ATOM 731 N N . PRO A 1 97 ? 11.226 7.597 -17.636 1.00 67.56 97 PRO A N 1
ATOM 732 C CA . PRO A 1 97 ? 9.966 8.267 -17.915 1.00 67.56 97 PRO A CA 1
ATOM 733 C C . PRO A 1 97 ? 9.798 9.491 -16.996 1.00 67.56 97 PRO A C 1
ATOM 735 O O . PRO A 1 97 ? 10.182 9.461 -15.828 1.00 67.56 97 PRO A O 1
ATOM 738 N N . GLU A 1 98 ? 9.232 10.581 -17.529 1.00 66.44 98 GLU A N 1
ATOM 739 C CA . GLU A 1 98 ? 9.013 11.840 -16.785 1.00 66.44 98 GLU A CA 1
ATOM 740 C C . GLU A 1 98 ? 8.053 11.670 -15.598 1.00 66.44 98 GLU A C 1
ATOM 742 O O . GLU A 1 98 ? 8.095 12.424 -14.627 1.00 66.44 98 GLU A O 1
ATOM 747 N N . ARG A 1 99 ? 7.183 10.659 -15.676 1.00 70.62 99 ARG A N 1
ATOM 748 C CA . ARG A 1 99 ? 6.335 10.192 -14.582 1.00 70.62 99 ARG A CA 1
ATOM 749 C C . ARG A 1 99 ? 6.757 8.779 -14.201 1.00 70.62 99 ARG A C 1
ATOM 751 O O . ARG A 1 99 ? 7.184 8.010 -15.059 1.00 70.62 99 ARG A O 1
ATOM 758 N N . GLY A 1 100 ? 6.637 8.451 -12.915 1.00 74.56 100 GLY A N 1
ATOM 759 C CA . GLY A 1 100 ? 6.863 7.091 -12.426 1.00 74.56 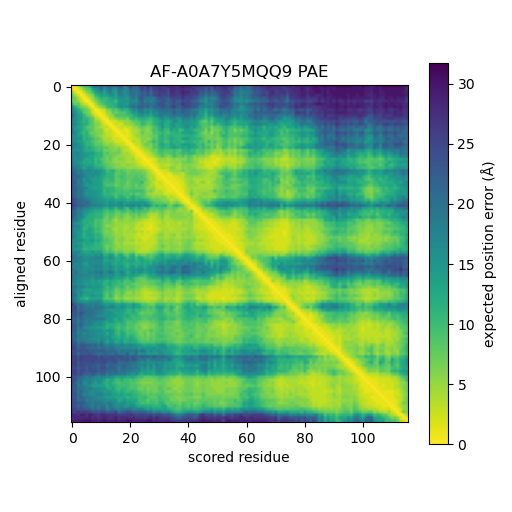100 GLY A CA 1
ATOM 760 C C . GLY A 1 100 ? 6.037 6.061 -13.205 1.00 74.56 100 GLY A C 1
ATOM 761 O O . GLY A 1 100 ? 5.028 6.398 -13.820 1.00 74.56 100 GLY A O 1
ATOM 762 N N . VAL A 1 101 ? 6.494 4.811 -13.195 1.00 80.12 101 VAL A N 1
ATOM 763 C CA . VAL A 1 101 ? 5.801 3.695 -13.849 1.00 80.12 101 VAL A CA 1
ATOM 764 C C . VAL A 1 101 ? 4.862 3.051 -12.840 1.00 80.12 101 VAL A C 1
ATOM 766 O O . VAL A 1 101 ? 5.297 2.700 -11.741 1.00 80.12 101 VAL A O 1
ATOM 769 N N . ASP A 1 102 ? 3.598 2.874 -13.214 1.00 84.19 102 ASP A N 1
ATOM 770 C CA . ASP A 1 102 ? 2.662 2.099 -12.409 1.00 84.19 102 ASP A CA 1
ATOM 771 C C . ASP A 1 102 ? 3.118 0.635 -12.363 1.00 84.19 102 ASP A C 1
ATOM 773 O O . ASP A 1 102 ? 3.479 0.041 -13.379 1.00 84.19 102 ASP A O 1
ATOM 777 N N . MET A 1 103 ? 3.116 0.028 -1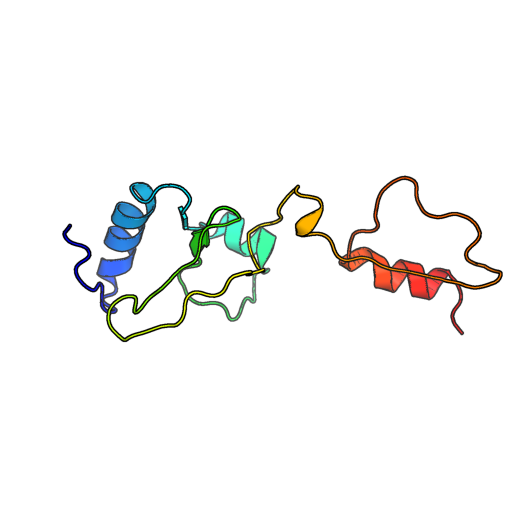1.173 1.00 84.44 103 MET A N 1
ATOM 778 C CA . MET A 1 103 ? 3.624 -1.339 -10.980 1.00 84.44 103 MET A CA 1
ATOM 779 C C . MET A 1 103 ? 3.028 -2.388 -11.944 1.00 84.44 103 MET A C 1
ATOM 781 O O . MET A 1 103 ? 3.800 -3.219 -12.428 1.00 84.44 103 MET A O 1
ATOM 785 N N . PRO A 1 104 ? 1.718 -2.371 -12.279 1.00 85.19 104 PRO A N 1
ATOM 786 C CA . PRO A 1 104 ? 1.153 -3.280 -13.283 1.00 85.19 104 PRO A CA 1
ATOM 787 C C . PRO A 1 104 ? 1.761 -3.124 -14.686 1.00 85.19 104 PRO A C 1
ATOM 789 O O . PRO A 1 104 ? 1.864 -4.104 -15.423 1.00 85.19 104 PRO A O 1
ATOM 792 N N . ASP A 1 105 ? 2.218 -1.921 -15.036 1.00 84.94 105 ASP A N 1
ATOM 793 C CA . ASP A 1 105 ? 2.803 -1.618 -16.344 1.00 84.94 105 ASP A CA 1
ATOM 794 C C . ASP A 1 105 ? 4.293 -1.968 -16.424 1.00 84.94 105 ASP A C 1
ATOM 796 O O . ASP A 1 105 ? 4.859 -2.059 -17.518 1.00 84.94 105 ASP A O 1
ATOM 800 N N . LEU A 1 106 ? 4.942 -2.214 -15.280 1.00 84.75 106 LEU A N 1
ATOM 801 C CA . LEU A 1 106 ? 6.365 -2.537 -15.232 1.00 84.75 106 LEU A CA 1
ATOM 802 C C . LEU A 1 106 ? 6.682 -3.819 -16.012 1.00 84.75 106 LEU A C 1
ATOM 804 O O . LEU A 1 106 ? 7.633 -3.846 -16.791 1.00 84.75 106 LEU A O 1
ATOM 808 N N . TYR A 1 107 ? 5.883 -4.875 -15.842 1.00 84.56 107 TYR A N 1
ATOM 809 C CA . TYR A 1 107 ? 6.095 -6.144 -16.543 1.00 84.56 107 TYR A CA 1
ATOM 810 C C . TYR A 1 107 ? 6.023 -6.009 -18.079 1.00 84.56 107 TYR A C 1
ATOM 812 O O . TYR A 1 107 ? 6.999 -6.364 -18.749 1.00 84.56 107 TYR A O 1
ATOM 820 N N . PRO A 1 108 ? 4.942 -5.462 -18.677 1.00 83.38 108 PRO A N 1
ATOM 821 C CA . PRO A 1 108 ? 4.892 -5.268 -20.124 1.00 83.38 108 PRO A CA 1
ATOM 822 C C . PRO A 1 108 ? 5.948 -4.275 -20.633 1.00 83.38 108 PRO A C 1
ATOM 824 O O . PRO A 1 108 ? 6.408 -4.423 -21.768 1.00 83.38 108 PRO A O 1
ATOM 827 N N . ALA A 1 109 ? 6.370 -3.294 -19.827 1.00 78.62 109 ALA A N 1
ATOM 828 C CA . ALA A 1 109 ? 7.476 -2.406 -20.183 1.00 78.62 109 ALA A CA 1
ATOM 829 C C . ALA A 1 109 ? 8.812 -3.164 -20.281 1.00 78.62 109 ALA A C 1
ATOM 831 O O . ALA A 1 109 ? 9.500 -3.059 -21.297 1.00 78.62 109 ALA A O 1
ATOM 832 N N . LEU A 1 110 ? 9.140 -3.999 -19.288 1.00 77.12 110 LEU A N 1
ATOM 833 C CA . LEU A 1 110 ? 10.350 -4.831 -19.290 1.00 77.12 110 LEU A CA 1
ATOM 834 C C . LEU A 1 110 ? 10.385 -5.806 -20.474 1.00 77.12 110 LEU A C 1
ATOM 836 O O . LEU A 1 110 ? 11.426 -5.952 -21.114 1.00 77.12 110 LEU A O 1
ATOM 840 N N . ALA A 1 111 ? 9.248 -6.424 -20.806 1.00 78.81 111 ALA A N 1
ATOM 841 C CA . ALA A 1 111 ? 9.140 -7.328 -21.950 1.00 78.81 111 ALA A CA 1
ATOM 842 C C . ALA A 1 111 ? 9.407 -6.614 -23.290 1.00 78.81 111 ALA A C 1
ATOM 844 O O . ALA A 1 111 ? 10.086 -7.158 -24.160 1.00 78.81 111 ALA A O 1
ATOM 845 N N . LYS A 1 112 ? 8.922 -5.374 -23.457 1.00 72.19 112 LYS A N 1
ATOM 846 C CA . LYS A 1 112 ? 9.178 -4.551 -24.655 1.00 72.19 112 LYS A CA 1
ATOM 847 C C . LYS A 1 112 ? 10.618 -4.048 -24.738 1.00 72.19 112 LYS A C 1
ATOM 849 O O . LYS A 1 112 ? 11.132 -3.874 -25.839 1.00 72.19 112 LYS A O 1
ATOM 854 N N . TRP A 1 113 ? 11.263 -3.804 -23.599 1.00 70.38 113 TRP A N 1
ATOM 855 C CA . TRP A 1 113 ? 12.643 -3.316 -23.537 1.00 70.38 113 TRP A CA 1
ATOM 856 C C . TRP A 1 113 ? 13.704 -4.382 -23.831 1.00 70.38 113 TRP A C 1
ATOM 858 O O . TRP A 1 113 ? 14.888 -4.055 -23.859 1.00 70.38 113 TRP A O 1
ATOM 868 N N . GLY A 1 114 ? 13.297 -5.621 -24.127 1.00 56.44 114 GLY A N 1
ATOM 869 C CA . GLY A 1 114 ? 14.196 -6.626 -24.688 1.00 56.44 114 GLY A CA 1
ATOM 870 C C . GLY A 1 114 ? 15.239 -7.122 -23.694 1.00 56.44 114 GLY A C 1
ATOM 871 O O . GLY A 1 114 ? 16.406 -7.258 -24.045 1.00 56.44 114 GLY A O 1
ATOM 872 N N . VAL A 1 115 ? 14.831 -7.401 -22.452 1.00 52.31 115 VAL A N 1
ATOM 873 C CA . VAL A 1 115 ? 15.620 -8.265 -21.562 1.00 52.31 115 VAL A CA 1
ATOM 874 C C . VAL A 1 115 ? 15.396 -9.714 -22.016 1.00 52.31 115 VAL A C 1
ATOM 876 O O . VAL A 1 115 ? 14.603 -10.449 -21.432 1.00 52.31 115 VAL A O 1
ATOM 879 N N . GLY A 1 116 ? 16.031 -10.072 -23.132 1.00 46.16 116 GLY A N 1
ATOM 880 C CA . GLY A 1 116 ? 16.045 -11.391 -23.761 1.00 46.16 116 GLY A CA 1
ATOM 881 C C . GLY A 1 116 ? 17.347 -11.583 -24.518 1.00 46.16 116 GLY A C 1
ATOM 882 O O . GLY A 1 116 ? 17.780 -10.608 -25.172 1.00 46.16 116 GLY A O 1
#

Secondary structure (DSSP, 8-state):
---------TTHHHHHHHHHHHSTTEEEE-HHHHHHHH-TT--S-S-EEEE-TT----TTGGGTPPPPS-----S---SSTTSPP----STT-----SSPPPHHHHHHHHHHTT--

Radius of gyration: 19.88 Å; Cα contacts (8 Å, |Δi|>4): 57; chains: 1; bounding box: 48×26×51 Å

Sequence (116 aa):
SNFGQIWADPNSLGRIHEVLGEARGVTALDTAAREDWFGTESAYGDLIVACEEGTVFSPNHFQGGSPVRGMHGYLRSETVESRALCILSGPGFRQLPERGVDMPDLYPALAKWGVG

Solvent-accessible surface area (backbone atoms only — not comparable to full-atom values): 8129 Å² total; per-residue (Å²): 133,90,81,69,85,84,75,94,45,88,74,43,55,65,53,46,52,55,57,37,73,70,36,86,60,43,44,73,53,52,74,69,56,41,35,77,77,58,43,88,87,48,92,66,69,101,72,49,73,43,41,41,85,94,60,78,92,64,98,46,70,88,76,72,62,76,81,73,96,73,86,83,87,52,66,91,60,87,52,74,87,72,54,86,88,85,89,78,84,55,96,84,58,80,71,81,70,98,57,87,79,56,76,86,52,47,60,63,48,50,64,72,67,54,86,117

Mean predicted aligned error: 11.53 Å